Protein AF-A0A937YM83-F1 (afdb_monomer_lite)

Radius of gyration: 15.14 Å; chains: 1; bounding box: 35×28×42 Å

Secondary structure (DSSP, 8-state):
--EEEEEE-HHHHHHHHHTTS-S-EEEEEEETT-HHHHHHHHHHTTGGG----EEEEEEE-TT--HHHHHHHHHTTSEEPPGGG-GGGTT---EEE--HHHHHHHHHHHHHHTT-----PPPPHHHHHHHHHHHHTT-----

pLDDT: mean 85.79, std 11.38, range [31.64, 96.25]

Structure (mmCIF, N/CA/C/O backbone):
data_AF-A0A937YM83-F1
#
_entry.id   AF-A0A937YM83-F1
#
loop_
_atom_site.group_PDB
_atom_site.id
_atom_site.type_symbol
_atom_site.label_atom_id
_atom_site.label_alt_id
_atom_site.label_comp_id
_atom_site.label_asym_id
_atom_site.label_entity_id
_atom_site.label_seq_id
_atom_site.pdbx_PDB_ins_code
_atom_site.Cartn_x
_atom_site.Cartn_y
_atom_site.Cartn_z
_atom_site.occupancy
_atom_site.B_iso_or_equiv
_atom_site.auth_seq_id
_atom_site.auth_comp_id
_atom_site.auth_asym_id
_atom_site.auth_atom_id
_atom_site.pdbx_PDB_model_num
ATOM 1 N N . MET A 1 1 ? 15.883 -4.304 9.355 1.00 79.19 1 MET A N 1
ATOM 2 C CA . MET A 1 1 ? 14.728 -4.700 10.192 1.00 79.19 1 MET A CA 1
ATOM 3 C C . MET A 1 1 ? 13.564 -4.880 9.249 1.00 79.19 1 MET A C 1
ATOM 5 O O . MET A 1 1 ? 13.367 -4.012 8.406 1.00 79.19 1 MET A O 1
ATOM 9 N N . ARG A 1 2 ? 12.832 -5.985 9.374 1.00 91.75 2 ARG A N 1
ATOM 10 C CA . ARG A 1 2 ? 11.740 -6.315 8.464 1.00 91.75 2 ARG A CA 1
ATOM 11 C C . ARG A 1 2 ? 10.533 -5.419 8.730 1.00 91.75 2 ARG A C 1
ATOM 13 O O . ARG A 1 2 ? 9.979 -5.417 9.830 1.00 91.75 2 ARG A O 1
ATOM 20 N N . GLU A 1 3 ? 10.129 -4.650 7.727 1.00 94.75 3 GLU A N 1
ATOM 21 C CA . GLU A 1 3 ? 9.018 -3.706 7.849 1.00 94.75 3 GLU A CA 1
ATOM 22 C C . GLU A 1 3 ? 7.974 -3.954 6.760 1.00 94.75 3 GLU A C 1
ATOM 24 O O . GLU A 1 3 ? 8.283 -4.000 5.569 1.00 94.75 3 GLU A O 1
ATOM 29 N N . PHE A 1 4 ? 6.712 -4.051 7.165 1.00 94.12 4 PHE A N 1
ATOM 30 C CA . PHE A 1 4 ? 5.590 -3.928 6.251 1.00 94.12 4 PHE A CA 1
ATOM 31 C C . PHE A 1 4 ? 5.479 -2.482 5.801 1.00 94.12 4 PHE A C 1
ATOM 33 O O . PHE A 1 4 ? 5.553 -1.563 6.621 1.00 94.12 4 PHE A O 1
ATOM 40 N N . TYR A 1 5 ? 5.268 -2.282 4.508 1.00 95.19 5 TYR A N 1
ATOM 41 C CA . TYR A 1 5 ? 5.115 -0.962 3.923 1.00 95.19 5 TYR A CA 1
ATOM 42 C C . TYR A 1 5 ? 3.794 -0.840 3.175 1.00 95.19 5 TYR A C 1
ATOM 44 O O . TYR A 1 5 ? 3.280 -1.794 2.592 1.00 95.19 5 TYR A O 1
ATOM 52 N N . VAL A 1 6 ? 3.284 0.387 3.152 1.00 95.69 6 VAL A N 1
ATOM 53 C CA . VAL A 1 6 ? 2.222 0.826 2.253 1.00 95.69 6 VAL A CA 1
ATOM 54 C C . VAL A 1 6 ? 2.788 1.939 1.389 1.00 95.69 6 VAL A C 1
ATOM 56 O O . VAL A 1 6 ? 3.264 2.954 1.904 1.00 95.69 6 VAL A O 1
ATOM 59 N N . ALA A 1 7 ? 2.724 1.746 0.081 1.00 95.19 7 ALA A N 1
ATOM 60 C CA . ALA A 1 7 ? 3.242 2.647 -0.928 1.00 95.19 7 ALA A CA 1
ATOM 61 C C . ALA A 1 7 ? 2.126 3.187 -1.821 1.00 95.19 7 ALA A C 1
ATOM 63 O O . ALA A 1 7 ? 1.120 2.523 -2.083 1.00 95.19 7 ALA A O 1
ATOM 64 N N . PHE A 1 8 ? 2.349 4.388 -2.333 1.00 94.31 8 PHE A N 1
ATOM 65 C CA . PHE A 1 8 ? 1.461 5.082 -3.255 1.00 94.31 8 PHE A CA 1
ATOM 66 C C . PHE A 1 8 ? 2.275 5.659 -4.411 1.00 94.31 8 PHE A C 1
ATOM 68 O O . PHE A 1 8 ? 3.366 6.172 -4.186 1.00 94.31 8 PHE A O 1
ATOM 75 N N . SER A 1 9 ? 1.726 5.626 -5.621 1.00 93.50 9 SER A N 1
ATOM 76 C CA . SER A 1 9 ? 2.277 6.307 -6.798 1.00 93.50 9 SER A CA 1
ATOM 77 C C . SER A 1 9 ? 1.171 7.155 -7.416 1.00 93.50 9 SER A C 1
ATOM 79 O O . SER A 1 9 ? 0.057 6.668 -7.628 1.00 93.50 9 SER A O 1
ATOM 81 N N . LYS A 1 10 ? 1.474 8.421 -7.714 1.00 93.44 10 LYS A N 1
ATOM 82 C CA . LYS A 1 10 ? 0.514 9.327 -8.348 1.00 93.44 10 LYS A CA 1
ATOM 83 C C . LYS A 1 10 ? 0.248 8.853 -9.773 1.00 93.44 10 LYS A C 1
ATOM 85 O O . LYS A 1 10 ? -0.912 8.660 -10.134 1.00 93.44 10 LYS A O 1
ATOM 90 N N . THR A 1 11 ? 1.311 8.566 -10.525 1.00 92.81 11 THR A N 1
ATOM 91 C CA . THR A 1 11 ? 1.219 8.091 -11.910 1.00 92.81 11 THR A CA 1
ATOM 92 C C . THR A 1 11 ? 0.403 6.805 -12.022 1.00 92.81 11 THR A C 1
ATOM 94 O O . THR A 1 11 ? -0.415 6.672 -12.932 1.00 92.81 11 THR A O 1
ATOM 97 N N . LEU A 1 12 ? 0.564 5.870 -11.080 1.00 91.00 12 LEU A N 1
ATOM 98 C CA . LEU A 1 12 ? -0.223 4.639 -11.067 1.00 91.00 12 LEU A CA 1
ATOM 99 C C . LEU A 1 12 ? -1.707 4.903 -10.797 1.00 91.00 12 LEU A C 1
ATOM 101 O O . LEU A 1 12 ? -2.560 4.284 -11.426 1.00 91.00 12 LEU A O 1
ATOM 105 N N . THR A 1 13 ? -2.030 5.805 -9.870 1.00 91.00 13 THR A N 1
ATOM 106 C CA . THR A 1 13 ? -3.431 6.134 -9.565 1.00 91.00 13 THR A CA 1
ATOM 107 C C . THR A 1 13 ? -4.131 6.912 -10.668 1.00 91.00 13 THR A C 1
ATOM 109 O O . THR A 1 13 ? -5.324 6.711 -10.869 1.00 91.00 13 THR A O 1
ATOM 112 N N . GLU A 1 14 ? -3.404 7.758 -11.401 1.00 92.81 14 GLU A N 1
ATOM 113 C CA . GLU A 1 14 ? -3.919 8.437 -12.593 1.00 92.81 14 GLU A CA 1
ATOM 114 C C . GLU A 1 14 ? -4.240 7.411 -13.682 1.00 92.81 14 GLU A C 1
ATOM 116 O O . GLU A 1 14 ? -5.373 7.356 -14.148 1.00 92.81 14 GLU A O 1
ATOM 121 N N . TRP A 1 15 ? -3.307 6.500 -13.973 1.00 91.56 15 TRP A N 1
ATOM 122 C CA . TRP A 1 15 ? -3.560 5.386 -14.891 1.00 91.56 15 TRP A CA 1
ATOM 123 C C . TRP A 1 15 ? -4.741 4.511 -14.443 1.00 91.56 15 TRP A C 1
ATOM 125 O O . TRP A 1 15 ? -5.572 4.114 -15.256 1.00 91.56 15 TRP A O 1
ATOM 135 N N . GLY A 1 16 ? -4.837 4.222 -13.143 1.00 89.62 16 GLY A N 1
ATOM 136 C CA . GLY A 1 16 ? -5.943 3.465 -12.564 1.00 89.62 16 GLY A CA 1
ATOM 137 C C . GLY A 1 16 ? -7.305 4.129 -12.780 1.00 89.62 16 GLY A C 1
ATOM 138 O O . GLY A 1 16 ? -8.300 3.430 -12.957 1.00 89.62 16 GLY A O 1
ATOM 139 N N . ASP A 1 17 ? -7.368 5.459 -12.791 1.00 91.62 17 ASP A N 1
ATOM 140 C CA . ASP A 1 17 ? -8.583 6.200 -13.141 1.00 91.62 17 ASP A CA 1
ATOM 141 C C . ASP A 1 17 ? -8.919 6.060 -14.630 1.00 91.62 17 ASP A C 1
ATOM 143 O O . ASP A 1 17 ? -10.056 5.747 -14.977 1.00 91.62 17 ASP A O 1
ATOM 147 N N . GLU A 1 18 ? -7.914 6.212 -15.498 1.00 90.06 18 GLU A N 1
ATOM 148 C CA . GLU A 1 18 ? -8.064 6.145 -16.958 1.00 90.06 18 GLU A CA 1
ATOM 149 C C . GLU A 1 18 ? -8.598 4.790 -17.440 1.00 90.06 18 GLU A C 1
ATOM 151 O O . GLU A 1 18 ? -9.392 4.734 -18.378 1.00 90.06 18 GLU A O 1
ATOM 156 N N . VAL A 1 19 ? -8.197 3.693 -16.790 1.00 88.25 19 VAL A N 1
ATOM 157 C CA . VAL A 1 19 ? -8.637 2.330 -17.149 1.00 88.25 19 VAL A CA 1
ATOM 158 C C . VAL A 1 19 ? -9.873 1.853 -16.375 1.00 88.25 19 VAL A C 1
ATOM 160 O O . VAL A 1 19 ? -10.246 0.685 -16.473 1.00 88.25 19 VAL A O 1
ATOM 163 N N . GLY A 1 20 ? -10.512 2.724 -15.585 1.00 85.38 20 GLY A N 1
ATOM 164 C CA . GLY A 1 20 ? -11.741 2.403 -14.847 1.00 85.38 20 GLY A CA 1
ATOM 165 C C . GLY A 1 20 ? -11.548 1.557 -13.578 1.00 85.38 20 GLY A C 1
ATOM 166 O O . GLY A 1 20 ? -12.511 0.986 -13.059 1.00 85.38 20 GLY A O 1
ATOM 167 N N . LEU A 1 21 ? -10.326 1.470 -13.040 1.00 86.88 21 LEU A N 1
ATOM 168 C CA . LEU A 1 21 ? -10.032 0.791 -11.773 1.00 86.88 21 LEU A CA 1
ATOM 169 C C . LEU A 1 21 ? -10.478 1.634 -10.570 1.00 86.88 21 LEU A C 1
ATOM 171 O O . LEU A 1 21 ? -11.487 1.322 -9.927 1.00 86.88 21 LEU A O 1
ATOM 175 N N . THR A 1 22 ? -9.667 2.624 -10.195 1.00 87.94 22 THR A N 1
ATOM 176 C CA . THR A 1 22 ? -9.877 3.601 -9.112 1.00 87.94 22 THR A CA 1
ATOM 177 C C . THR A 1 22 ? -8.630 4.485 -8.956 1.00 87.94 22 THR A C 1
ATOM 179 O O . THR A 1 22 ? -7.526 4.064 -9.291 1.00 87.94 22 THR A O 1
ATOM 182 N N . LYS A 1 23 ? -8.788 5.658 -8.327 1.00 89.69 23 LYS A N 1
ATOM 183 C CA . LYS A 1 23 ? -7.686 6.506 -7.828 1.00 89.69 23 LYS A CA 1
ATOM 184 C C . LYS A 1 23 ? -7.082 6.026 -6.507 1.00 89.69 23 LYS A C 1
ATOM 186 O O . LYS A 1 23 ? -6.099 6.587 -6.036 1.00 89.69 23 LYS A O 1
ATOM 191 N N . HIS A 1 24 ? -7.674 5.019 -5.876 1.00 91.62 24 HIS A N 1
ATOM 192 C CA . HIS A 1 24 ? -7.275 4.530 -4.557 1.00 91.62 24 HIS A CA 1
ATOM 193 C C . HIS A 1 24 ? -6.499 3.217 -4.672 1.00 91.62 24 HIS A C 1
ATOM 195 O O . HIS A 1 24 ? -6.902 2.185 -4.131 1.00 91.62 24 HIS A O 1
ATOM 201 N N . LEU A 1 25 ? -5.398 3.267 -5.426 1.00 92.44 25 LEU A N 1
ATOM 202 C CA . LEU A 1 25 ? -4.479 2.147 -5.591 1.00 92.44 25 LEU A CA 1
ATOM 203 C C . LEU A 1 25 ? -3.305 2.290 -4.630 1.00 92.44 25 LEU A C 1
ATOM 205 O O . LEU A 1 25 ? -2.611 3.307 -4.622 1.00 92.44 25 LEU A O 1
ATOM 209 N N . PHE A 1 26 ? -3.082 1.245 -3.842 1.00 93.88 26 PHE A N 1
ATOM 210 C CA . PHE A 1 26 ? -2.002 1.190 -2.867 1.00 93.88 26 PHE A CA 1
ATOM 211 C C . PHE A 1 26 ? -1.262 -0.124 -3.014 1.00 93.88 26 PHE A C 1
ATOM 213 O O . PHE A 1 26 ? -1.877 -1.185 -3.128 1.00 93.88 26 PHE A O 1
ATOM 220 N N . ARG A 1 27 ? 0.065 -0.052 -3.011 1.00 93.50 27 ARG A N 1
ATOM 221 C CA . ARG A 1 27 ? 0.907 -1.242 -2.991 1.00 93.50 27 ARG A CA 1
ATOM 222 C C . ARG A 1 27 ? 1.302 -1.549 -1.562 1.00 93.50 27 ARG A C 1
ATOM 224 O O . ARG A 1 27 ? 1.685 -0.650 -0.821 1.00 93.50 27 ARG A O 1
ATOM 231 N N . VAL A 1 28 ? 1.251 -2.819 -1.204 1.00 94.19 28 VAL A N 1
ATOM 232 C CA . VAL A 1 28 ? 1.749 -3.318 0.071 1.00 94.19 28 VAL A CA 1
ATOM 233 C C . VAL A 1 28 ? 2.798 -4.391 -0.160 1.00 94.19 28 VAL A C 1
ATOM 235 O O . VAL A 1 28 ? 2.820 -5.049 -1.203 1.00 94.19 28 VAL A O 1
ATOM 238 N N . GLY A 1 29 ? 3.662 -4.572 0.825 1.00 92.94 29 GLY A N 1
ATOM 239 C CA . GLY A 1 29 ? 4.675 -5.612 0.810 1.00 92.94 29 GLY A CA 1
ATOM 240 C C . GLY A 1 29 ? 5.533 -5.560 2.061 1.00 92.94 29 GLY A C 1
ATOM 241 O O . GLY A 1 29 ? 5.253 -4.807 2.995 1.00 92.94 29 GLY A O 1
ATOM 242 N N . ILE A 1 30 ? 6.591 -6.363 2.055 1.00 93.94 30 ILE A N 1
ATOM 243 C CA . ILE A 1 30 ? 7.585 -6.400 3.121 1.00 93.94 30 ILE A CA 1
ATOM 244 C C . ILE A 1 30 ? 8.922 -5.933 2.559 1.00 93.94 30 ILE A C 1
ATOM 246 O O . ILE A 1 30 ? 9.351 -6.397 1.504 1.00 93.94 30 ILE A O 1
ATOM 250 N N . GLY A 1 31 ? 9.559 -4.995 3.252 1.00 93.62 31 GLY A N 1
ATOM 251 C CA . GLY A 1 31 ? 10.953 -4.639 3.042 1.00 93.62 31 GLY A CA 1
ATOM 252 C C . GLY A 1 31 ? 11.816 -5.401 4.035 1.00 93.62 31 GLY A C 1
ATOM 253 O O . GLY A 1 31 ? 11.788 -5.087 5.224 1.00 93.62 31 GLY A O 1
ATOM 254 N N . GLU A 1 32 ? 12.577 -6.386 3.560 1.00 90.88 32 GLU A N 1
ATOM 255 C CA . GLU A 1 32 ? 13.480 -7.193 4.399 1.00 90.88 32 GLU A CA 1
ATOM 256 C C . GLU A 1 32 ? 14.559 -6.319 5.067 1.00 90.88 32 GLU A C 1
ATOM 258 O O . GLU A 1 32 ? 14.853 -6.439 6.260 1.00 90.88 32 GLU A O 1
ATOM 263 N N . GLU A 1 33 ? 15.073 -5.342 4.321 1.00 91.38 33 GLU A N 1
ATOM 264 C CA . GLU A 1 33 ? 16.062 -4.364 4.790 1.00 91.38 33 GLU A CA 1
ATOM 265 C C . GLU A 1 33 ? 15.419 -3.084 5.355 1.00 91.38 33 GLU A C 1
ATOM 267 O O . GLU A 1 33 ? 16.111 -2.190 5.840 1.00 91.38 33 GLU A O 1
ATOM 272 N N . GLY A 1 34 ? 14.085 -3.015 5.358 1.00 93.25 34 GLY A N 1
ATOM 273 C CA . GLY A 1 34 ? 13.294 -1.874 5.810 1.00 93.25 34 GLY A CA 1
ATOM 274 C C . GLY A 1 34 ? 12.400 -1.297 4.714 1.00 93.25 34 GLY A C 1
ATOM 275 O O . GLY A 1 34 ? 12.615 -1.482 3.514 1.00 93.25 34 GLY A O 1
ATOM 276 N N . ALA A 1 35 ? 11.373 -0.562 5.134 1.00 94.00 35 ALA A N 1
ATOM 277 C CA . ALA A 1 35 ? 10.361 -0.012 4.241 1.00 94.00 35 ALA A CA 1
ATOM 278 C C . ALA A 1 35 ? 10.935 1.059 3.305 1.00 94.00 35 ALA A C 1
ATOM 280 O O . ALA A 1 35 ? 10.523 1.141 2.156 1.00 94.00 35 ALA A O 1
ATOM 281 N N . ALA A 1 36 ? 11.885 1.874 3.771 1.00 94.44 36 ALA A N 1
ATOM 282 C CA . ALA A 1 36 ? 12.503 2.911 2.942 1.00 94.44 36 ALA A CA 1
ATOM 283 C C . ALA A 1 36 ? 13.311 2.304 1.783 1.00 94.44 36 ALA A C 1
ATOM 285 O O . ALA A 1 36 ? 13.057 2.650 0.632 1.00 94.44 36 ALA A O 1
ATOM 286 N N . ALA A 1 37 ? 14.181 1.332 2.083 1.00 94.44 37 ALA A N 1
ATOM 287 C CA . ALA A 1 37 ? 14.976 0.616 1.086 1.00 94.44 37 ALA A CA 1
ATOM 288 C C . ALA A 1 37 ? 14.088 -0.088 0.048 1.00 94.44 37 ALA A C 1
ATOM 290 O O . ALA A 1 37 ? 14.361 -0.034 -1.149 1.00 94.44 37 ALA A O 1
ATOM 291 N N . ALA A 1 38 ? 12.967 -0.677 0.484 1.00 93.19 38 ALA A N 1
ATOM 292 C CA . ALA A 1 38 ? 12.001 -1.271 -0.435 1.00 93.19 38 ALA A CA 1
ATOM 293 C C . ALA A 1 38 ? 11.436 -0.241 -1.425 1.00 93.19 38 ALA A C 1
ATOM 295 O O . ALA A 1 38 ? 11.365 -0.522 -2.615 1.00 93.19 38 ALA A O 1
ATOM 296 N N . ILE A 1 39 ? 11.063 0.958 -0.965 1.00 95.00 39 ILE A N 1
ATOM 297 C CA . ILE A 1 39 ? 10.528 2.022 -1.832 1.00 95.00 39 ILE A CA 1
ATOM 298 C C . ILE A 1 39 ? 11.589 2.548 -2.801 1.00 95.00 39 ILE A C 1
ATOM 300 O O . ILE A 1 39 ? 11.276 2.798 -3.964 1.00 95.00 39 ILE A O 1
ATOM 304 N N . GLU A 1 40 ? 12.836 2.688 -2.352 1.00 94.56 40 GLU A N 1
ATOM 305 C CA . GLU A 1 40 ? 13.950 3.049 -3.234 1.00 94.56 40 GLU A CA 1
ATOM 306 C C . GLU A 1 40 ? 14.152 2.001 -4.330 1.00 94.56 40 GLU A C 1
ATOM 308 O O . GLU A 1 40 ? 14.241 2.370 -5.502 1.00 94.56 40 GLU A O 1
ATOM 313 N N . ALA A 1 41 ? 14.115 0.711 -3.984 1.00 92.19 41 ALA A N 1
ATOM 314 C C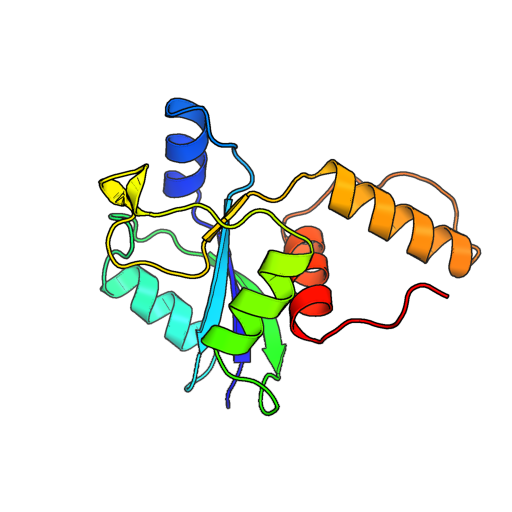A . ALA A 1 41 ? 14.165 -0.374 -4.959 1.00 92.19 41 ALA A CA 1
ATOM 315 C C . ALA A 1 41 ? 12.988 -0.307 -5.949 1.00 92.19 41 ALA A C 1
ATOM 317 O O . ALA A 1 41 ? 13.204 -0.397 -7.156 1.00 92.19 41 ALA A O 1
ATOM 318 N N . LEU A 1 42 ? 11.758 -0.040 -5.478 1.00 91.50 42 LEU A N 1
ATOM 319 C CA . LEU A 1 42 ? 10.596 0.123 -6.366 1.00 91.50 42 LEU A CA 1
ATOM 320 C C . LEU A 1 42 ? 10.800 1.232 -7.402 1.00 91.50 42 LEU A C 1
ATOM 322 O O . LEU A 1 42 ? 10.403 1.070 -8.558 1.00 91.50 42 LEU A O 1
ATOM 326 N N . ASN A 1 43 ? 11.390 2.351 -6.982 1.00 93.56 43 ASN A N 1
ATOM 327 C CA . ASN A 1 43 ? 11.657 3.489 -7.854 1.00 93.56 43 ASN A CA 1
ATOM 328 C C . ASN A 1 43 ? 12.811 3.212 -8.819 1.00 93.56 43 ASN A C 1
ATOM 330 O O . ASN A 1 43 ? 12.688 3.501 -10.009 1.00 93.56 43 ASN A O 1
ATOM 334 N N . ALA A 1 44 ? 13.897 2.603 -8.338 1.00 92.88 44 ALA A N 1
ATOM 335 C CA . ALA A 1 44 ? 15.054 2.243 -9.153 1.00 92.88 44 ALA A CA 1
ATOM 336 C C . ALA A 1 44 ? 14.694 1.226 -10.249 1.00 92.88 44 ALA A C 1
ATOM 338 O O . ALA A 1 44 ? 15.089 1.382 -11.403 1.00 92.88 44 ALA A O 1
ATOM 339 N N . GLU A 1 45 ? 13.879 0.225 -9.913 1.00 89.38 45 GLU A N 1
ATOM 340 C CA . GLU A 1 45 ? 13.385 -0.789 -10.851 1.00 89.38 45 GLU A CA 1
ATOM 341 C C . GLU A 1 45 ? 12.281 -0.267 -11.781 1.00 89.38 45 GLU A C 1
ATOM 343 O O . GLU A 1 45 ? 11.829 -0.988 -12.673 1.00 89.38 45 GLU A O 1
ATOM 348 N N . ARG A 1 46 ? 11.810 0.972 -11.571 1.00 87.12 46 ARG A N 1
ATOM 349 C CA . ARG A 1 46 ? 10.632 1.544 -12.240 1.00 87.12 46 ARG A CA 1
ATOM 350 C C . ARG A 1 46 ? 9.438 0.592 -12.187 1.00 87.12 46 ARG A C 1
ATOM 352 O O . ARG A 1 46 ? 8.776 0.333 -13.197 1.00 87.12 46 ARG A O 1
ATOM 359 N N . SER A 1 47 ? 9.188 0.015 -11.017 1.00 80.25 47 SER A N 1
ATOM 360 C CA . SER A 1 47 ? 8.175 -1.019 -10.835 1.00 80.25 47 SER A CA 1
ATOM 361 C C . SER A 1 47 ? 6.799 -0.511 -11.296 1.00 80.25 47 SER A C 1
ATOM 363 O O . SER A 1 47 ? 6.390 0.576 -10.901 1.00 80.25 47 SER A O 1
ATOM 365 N N . LEU A 1 48 ? 6.079 -1.273 -12.136 1.00 76.50 48 LEU A N 1
ATOM 366 C CA . LEU A 1 48 ? 4.847 -0.854 -12.852 1.00 76.50 48 LEU A CA 1
ATOM 367 C C . LEU A 1 48 ? 5.029 0.258 -13.908 1.00 76.50 48 LEU A C 1
ATOM 369 O O . LEU A 1 48 ? 4.071 0.930 -14.316 1.00 76.50 48 LEU A O 1
ATOM 373 N N . GLY A 1 49 ? 6.261 0.450 -14.376 1.00 81.69 49 GLY A N 1
ATOM 374 C CA . GLY A 1 49 ? 6.627 1.525 -15.294 1.00 81.69 49 GLY A CA 1
ATOM 375 C C . GLY A 1 49 ? 6.585 2.906 -14.640 1.00 81.69 49 GLY A C 1
ATOM 376 O O . GLY A 1 49 ? 6.528 3.903 -15.359 1.00 81.69 49 GLY A O 1
ATOM 377 N N . VAL A 1 50 ? 6.572 2.966 -13.304 1.00 88.50 50 VAL A N 1
ATOM 378 C CA . VAL A 1 50 ? 6.542 4.204 -12.520 1.00 88.50 50 VAL A CA 1
ATOM 379 C C . VAL A 1 50 ? 7.682 4.213 -11.505 1.00 88.50 50 VAL A C 1
ATOM 381 O O . VAL A 1 50 ? 8.109 3.169 -11.018 1.00 88.50 50 VAL A O 1
ATOM 384 N N . ASP A 1 51 ? 8.181 5.403 -11.215 1.00 92.38 51 ASP A N 1
ATOM 385 C CA . ASP A 1 51 ? 9.346 5.699 -10.376 1.00 92.38 51 ASP A CA 1
ATOM 386 C C . ASP A 1 51 ? 9.034 6.778 -9.324 1.00 92.38 51 ASP A C 1
ATOM 388 O O . ASP A 1 51 ? 9.929 7.365 -8.719 1.00 92.38 51 ASP A O 1
ATOM 392 N N . ASP A 1 52 ? 7.746 7.044 -9.107 1.00 94.31 52 ASP A N 1
ATOM 393 C CA . ASP A 1 52 ? 7.223 8.036 -8.174 1.00 94.31 52 ASP A CA 1
ATOM 394 C C . ASP A 1 52 ? 6.583 7.390 -6.932 1.00 94.31 52 ASP A C 1
ATOM 396 O O . ASP A 1 52 ? 5.698 7.978 -6.300 1.00 94.31 52 ASP A O 1
ATOM 400 N N . TRP A 1 53 ? 7.014 6.177 -6.567 1.00 94.81 53 TRP A N 1
ATOM 401 C CA . TRP A 1 53 ? 6.559 5.490 -5.364 1.00 94.81 53 TRP A CA 1
ATOM 402 C C . TRP A 1 53 ? 6.955 6.267 -4.113 1.00 94.81 53 TRP A C 1
ATOM 404 O O . TRP A 1 53 ? 8.114 6.627 -3.895 1.00 94.81 53 TRP A O 1
ATOM 414 N N . LYS A 1 54 ? 5.967 6.481 -3.248 1.00 95.12 54 LYS A N 1
ATOM 415 C CA . LYS A 1 54 ? 6.094 7.172 -1.969 1.00 95.12 54 LYS A CA 1
ATOM 416 C C . LYS A 1 54 ? 5.662 6.256 -0.844 1.00 95.12 54 LYS A C 1
ATOM 418 O O . LYS A 1 54 ? 4.589 5.653 -0.905 1.00 95.12 54 LYS A O 1
ATOM 423 N N . LEU A 1 55 ? 6.473 6.212 0.210 1.00 96.25 55 LEU A N 1
ATOM 424 C CA . LEU A 1 55 ? 6.103 5.554 1.453 1.00 96.25 55 LEU A CA 1
ATOM 425 C C . LEU A 1 55 ? 4.983 6.339 2.137 1.00 96.25 55 LEU A C 1
ATOM 427 O O . LEU A 1 55 ? 5.143 7.516 2.455 1.00 96.25 55 LEU A O 1
ATOM 431 N N . ILE A 1 56 ? 3.858 5.681 2.389 1.00 95.06 56 ILE A N 1
ATOM 432 C CA . ILE A 1 56 ? 2.714 6.273 3.087 1.00 95.06 56 ILE A CA 1
ATOM 433 C C . ILE A 1 56 ? 2.756 5.926 4.570 1.00 95.06 56 ILE A C 1
ATOM 435 O O . ILE A 1 56 ? 2.642 6.797 5.441 1.00 95.06 56 ILE A O 1
ATOM 439 N N . ARG A 1 57 ? 2.925 4.635 4.852 1.00 94.94 57 ARG A N 1
ATOM 440 C CA . ARG A 1 57 ? 3.006 4.082 6.199 1.00 94.94 57 ARG A CA 1
ATOM 441 C C . ARG A 1 57 ? 3.906 2.862 6.218 1.00 94.94 57 ARG A C 1
ATOM 443 O O . ARG A 1 57 ? 4.086 2.197 5.200 1.00 94.94 57 ARG A O 1
ATOM 450 N N . LYS A 1 58 ? 4.444 2.578 7.398 1.00 95.12 58 LYS A N 1
ATOM 451 C CA . LYS A 1 58 ? 5.240 1.390 7.668 1.00 95.12 58 LYS A CA 1
ATOM 452 C C . LYS A 1 58 ? 4.952 0.850 9.059 1.00 95.12 58 LYS A C 1
ATOM 454 O O . LYS A 1 58 ? 4.537 1.608 9.934 1.00 95.12 58 LYS A O 1
ATOM 459 N N . ALA A 1 59 ? 5.198 -0.435 9.259 1.00 93.69 59 ALA A N 1
ATOM 460 C CA . ALA A 1 59 ? 5.116 -1.065 10.564 1.00 93.69 59 ALA A CA 1
ATOM 461 C C . ALA A 1 59 ? 6.101 -2.236 10.683 1.00 93.69 59 ALA A C 1
ATOM 463 O O . ALA A 1 59 ? 6.393 -2.871 9.671 1.00 93.69 59 ALA A O 1
ATOM 464 N N . PRO A 1 60 ? 6.562 -2.572 11.901 1.00 92.75 60 PRO A N 1
ATOM 465 C CA . PRO A 1 60 ? 7.306 -3.806 12.138 1.00 92.75 60 PRO A CA 1
ATOM 466 C C . PRO A 1 60 ? 6.497 -5.020 11.674 1.00 92.75 60 PRO A C 1
ATOM 468 O O . PRO A 1 60 ? 5.283 -5.069 11.911 1.00 92.75 60 PRO A O 1
ATOM 471 N N . ALA A 1 61 ? 7.167 -5.956 11.005 1.00 90.69 61 ALA A N 1
ATOM 472 C CA . ALA A 1 61 ? 6.554 -7.140 10.408 1.00 90.69 61 ALA A CA 1
ATOM 473 C C . ALA A 1 61 ? 7.467 -8.365 10.527 1.00 90.69 61 ALA A C 1
ATOM 475 O O . ALA A 1 61 ? 7.713 -9.081 9.563 1.00 90.69 61 ALA A O 1
ATOM 476 N N . GLU A 1 62 ? 8.010 -8.584 11.721 1.00 86.06 62 GLU A N 1
ATOM 477 C CA . GLU A 1 62 ? 8.894 -9.724 11.991 1.00 86.06 62 GLU A CA 1
ATOM 478 C C . GLU A 1 62 ? 8.121 -11.056 12.039 1.00 86.06 62 GLU A C 1
ATOM 480 O O . GLU A 1 62 ? 8.705 -12.115 11.849 1.00 86.06 62 GLU A O 1
ATOM 485 N N . GLU A 1 63 ? 6.800 -10.996 12.230 1.00 85.62 63 GLU A N 1
ATOM 486 C CA . GLU A 1 63 ? 5.931 -12.148 12.510 1.00 85.62 63 GLU A CA 1
ATOM 487 C C . GLU A 1 63 ? 5.224 -12.739 11.279 1.00 85.62 63 GLU A C 1
ATOM 489 O O . GLU A 1 63 ? 4.485 -13.711 11.410 1.00 85.62 63 GLU A O 1
ATOM 494 N N . PHE A 1 64 ? 5.371 -12.135 10.098 1.00 85.81 64 PHE A N 1
ATOM 495 C CA . PHE A 1 64 ? 4.709 -12.597 8.875 1.00 85.81 64 PHE A CA 1
ATOM 496 C C . PHE A 1 64 ? 5.487 -12.179 7.635 1.00 85.81 64 PHE A C 1
ATOM 498 O O . PHE A 1 64 ? 6.168 -11.151 7.629 1.00 85.81 64 PHE A O 1
ATOM 505 N N . ASP A 1 65 ? 5.384 -12.969 6.571 1.00 89.12 65 ASP A N 1
ATOM 506 C CA . ASP A 1 65 ? 6.009 -12.657 5.292 1.00 89.12 65 ASP A CA 1
ATOM 507 C C . ASP A 1 65 ? 5.139 -11.845 4.324 1.00 89.12 65 ASP A C 1
ATOM 509 O O . ASP A 1 65 ? 4.011 -11.443 4.618 1.00 89.12 65 ASP A O 1
ATOM 513 N N . ALA A 1 66 ? 5.708 -11.530 3.156 1.00 86.56 66 ALA A N 1
ATOM 514 C CA . ALA A 1 66 ? 5.026 -10.736 2.143 1.00 86.56 66 ALA A CA 1
ATOM 515 C C . ALA A 1 66 ? 3.794 -11.441 1.571 1.00 86.56 66 ALA A C 1
ATOM 517 O O . ALA A 1 66 ? 2.796 -10.774 1.298 1.00 86.56 66 ALA A O 1
ATOM 518 N N . ALA A 1 67 ? 3.843 -12.761 1.388 1.00 88.81 67 ALA A N 1
ATOM 519 C CA . ALA A 1 67 ? 2.715 -13.519 0.867 1.00 88.81 67 ALA A CA 1
ATOM 520 C C . ALA A 1 67 ? 1.582 -13.571 1.899 1.00 88.81 67 ALA A C 1
ATOM 522 O O . ALA A 1 67 ? 0.438 -13.268 1.556 1.00 88.81 67 ALA A O 1
ATOM 523 N N . GLU A 1 68 ? 1.908 -13.840 3.164 1.00 89.75 68 GLU A N 1
ATOM 524 C CA . GLU A 1 68 ? 0.955 -13.831 4.273 1.00 89.75 68 GLU A CA 1
ATOM 525 C C . GLU A 1 68 ? 0.318 -12.453 4.468 1.00 89.75 68 GLU A C 1
ATOM 527 O O . GLU A 1 68 ? -0.900 -12.344 4.625 1.00 89.75 68 GLU A O 1
ATOM 532 N N . ALA A 1 69 ? 1.115 -11.380 4.427 1.00 88.69 69 ALA A N 1
ATOM 533 C CA . ALA A 1 69 ? 0.605 -10.020 4.561 1.00 88.69 69 ALA A CA 1
ATOM 534 C C . ALA A 1 69 ? -0.401 -9.686 3.451 1.00 88.69 69 ALA A C 1
ATOM 536 O O . ALA A 1 69 ? -1.476 -9.148 3.722 1.00 88.69 69 ALA A O 1
ATOM 537 N N . ILE A 1 70 ? -0.065 -10.029 2.203 1.00 90.69 70 ILE A N 1
ATOM 538 C CA . ILE A 1 70 ? -0.941 -9.824 1.046 1.00 90.69 70 ILE A CA 1
ATOM 539 C C . ILE A 1 70 ? -2.224 -10.641 1.202 1.00 90.69 70 ILE A C 1
ATOM 541 O O . ILE A 1 70 ? -3.304 -10.101 0.979 1.00 90.69 70 ILE A O 1
ATOM 545 N N . GLU A 1 71 ? -2.137 -11.905 1.617 1.00 90.81 71 GLU A N 1
ATOM 546 C CA . GLU A 1 71 ? -3.318 -12.746 1.822 1.00 90.81 71 GLU A CA 1
ATOM 547 C C . GLU A 1 71 ? -4.247 -12.160 2.893 1.00 90.81 71 GLU A C 1
ATOM 549 O O . GLU A 1 71 ? -5.452 -12.031 2.671 1.00 90.81 71 GLU A O 1
ATOM 554 N N . ARG A 1 72 ? -3.698 -11.734 4.037 1.00 90.62 72 ARG A N 1
ATOM 555 C CA . ARG A 1 72 ? -4.478 -11.133 5.131 1.00 90.62 72 ARG A CA 1
ATOM 556 C C . ARG A 1 72 ? -5.194 -9.860 4.688 1.00 90.62 72 ARG A C 1
ATOM 558 O O . ARG A 1 72 ? -6.381 -9.703 4.970 1.00 90.62 72 ARG A O 1
ATOM 565 N N . VAL A 1 73 ? -4.512 -8.987 3.944 1.00 89.88 73 VAL A N 1
ATOM 566 C CA . VAL A 1 73 ? -5.130 -7.779 3.373 1.00 89.88 73 VAL A CA 1
ATOM 567 C C . VAL A 1 73 ? -6.199 -8.150 2.337 1.00 89.88 73 VAL A C 1
ATOM 569 O O . VAL A 1 73 ? -7.283 -7.567 2.345 1.00 89.88 73 VAL A O 1
ATOM 572 N N . ALA A 1 74 ? -5.957 -9.167 1.505 1.00 90.00 74 ALA A N 1
ATOM 573 C CA . ALA A 1 74 ? -6.896 -9.631 0.481 1.00 90.00 74 ALA A CA 1
ATOM 574 C C . ALA A 1 74 ? -8.199 -10.230 1.029 1.00 90.00 74 ALA A C 1
ATOM 576 O O . ALA A 1 74 ? -9.198 -10.269 0.314 1.00 90.00 74 ALA A O 1
ATOM 577 N N . ARG A 1 75 ? -8.236 -10.642 2.303 1.00 89.25 75 ARG A N 1
ATOM 578 C CA . ARG A 1 75 ? -9.479 -11.084 2.962 1.00 89.25 75 ARG A CA 1
ATOM 579 C C . ARG A 1 75 ? -10.481 -9.949 3.178 1.00 89.25 75 ARG A C 1
ATOM 581 O O . ARG A 1 75 ? -11.674 -10.217 3.299 1.00 89.25 75 ARG A O 1
ATOM 588 N N . LYS A 1 76 ? -10.015 -8.699 3.275 1.00 86.62 76 LYS A N 1
ATOM 589 C CA . LYS A 1 76 ? -10.862 -7.528 3.568 1.00 86.62 76 LYS A CA 1
ATOM 590 C C . LYS A 1 76 ? -10.877 -6.503 2.427 1.00 86.62 76 LYS A C 1
ATOM 592 O O . LYS A 1 76 ? -11.870 -5.800 2.272 1.00 86.62 76 LYS A O 1
ATOM 597 N N . GLU A 1 77 ? -9.830 -6.447 1.604 1.00 89.12 77 GLU A N 1
ATOM 598 C CA . GLU A 1 77 ? -9.709 -5.519 0.475 1.00 89.12 77 GLU A CA 1
ATOM 599 C C . GLU A 1 77 ? -9.491 -6.228 -0.862 1.00 89.12 77 GLU A C 1
ATOM 601 O O . GLU A 1 77 ? -8.974 -7.341 -0.939 1.00 89.12 77 GLU A O 1
ATOM 606 N N . ARG A 1 78 ? -9.881 -5.566 -1.957 1.00 89.06 78 ARG A N 1
ATOM 607 C CA . ARG A 1 78 ? -9.827 -6.183 -3.285 1.00 89.06 78 ARG A CA 1
ATOM 608 C C . ARG A 1 78 ? -8.421 -6.089 -3.869 1.00 89.06 78 ARG A C 1
ATOM 610 O O . ARG A 1 78 ? -7.970 -5.004 -4.242 1.00 89.06 78 ARG A O 1
ATOM 617 N N . LEU A 1 79 ? -7.762 -7.237 -4.005 1.00 89.44 79 LEU A N 1
ATOM 618 C CA . LEU A 1 79 ? -6.512 -7.357 -4.750 1.00 89.44 79 LEU A CA 1
ATOM 619 C C . LEU A 1 79 ? -6.764 -7.051 -6.235 1.00 89.44 79 LEU A C 1
ATOM 621 O O . LEU A 1 79 ? -7.744 -7.518 -6.823 1.00 89.44 79 LEU A O 1
ATOM 625 N N . VAL A 1 80 ? -5.898 -6.235 -6.832 1.00 88.00 80 VAL A N 1
ATOM 626 C CA . VAL A 1 80 ? -5.892 -6.000 -8.275 1.00 88.00 80 VAL A CA 1
ATOM 627 C C . VAL A 1 80 ? -5.193 -7.176 -8.927 1.00 88.00 80 VAL A C 1
ATOM 629 O O . VAL A 1 80 ? -4.038 -7.463 -8.622 1.00 88.00 80 VAL A O 1
ATOM 632 N N . ASP A 1 81 ? -5.912 -7.844 -9.816 1.00 82.19 81 ASP A N 1
ATOM 633 C CA . ASP A 1 81 ? -5.395 -8.989 -10.542 1.00 82.19 81 ASP A CA 1
ATOM 634 C C . ASP A 1 81 ? -4.519 -8.514 -11.724 1.00 82.19 81 ASP A C 1
ATOM 636 O O . ASP A 1 81 ? -5.017 -7.799 -12.606 1.00 82.19 81 ASP A O 1
ATOM 640 N N . PRO A 1 82 ? -3.220 -8.869 -11.740 1.00 80.88 82 PRO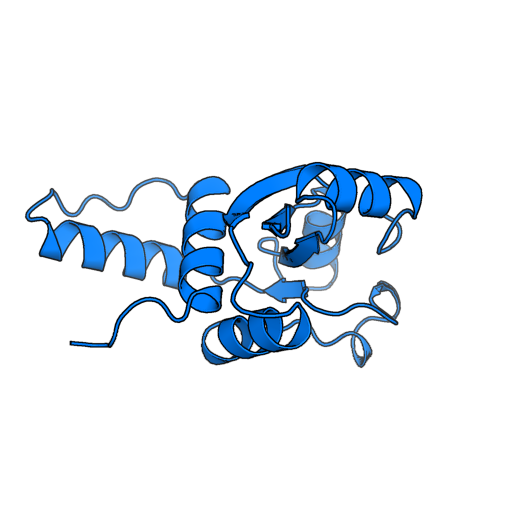 A N 1
ATOM 641 C CA . PRO A 1 82 ? -2.293 -8.506 -12.805 1.00 80.88 82 PRO A CA 1
ATOM 642 C C . PRO A 1 82 ? -2.670 -9.020 -14.195 1.00 80.88 82 PRO A C 1
ATOM 644 O O . PRO A 1 82 ? -2.284 -8.402 -15.186 1.00 80.88 82 PRO A O 1
ATOM 647 N N . ASP A 1 83 ? -3.403 -10.128 -14.296 1.00 81.00 83 ASP A N 1
ATOM 648 C CA . ASP A 1 83 ? -3.685 -10.772 -15.583 1.00 81.00 83 ASP A CA 1
ATOM 649 C C . ASP A 1 83 ? -4.681 -9.964 -16.423 1.00 81.00 83 ASP A C 1
ATOM 651 O O . ASP A 1 83 ? -4.630 -9.985 -17.654 1.00 81.00 83 ASP A O 1
ATOM 655 N N . TYR A 1 84 ? -5.525 -9.162 -15.768 1.00 80.56 84 TYR A N 1
ATOM 656 C CA . TYR A 1 84 ? -6.458 -8.248 -16.433 1.00 80.56 84 TYR A CA 1
ATOM 657 C C . TYR A 1 84 ? -5.784 -6.971 -16.947 1.00 80.56 84 TYR A C 1
ATOM 659 O O . TYR A 1 84 ? -6.370 -6.254 -17.758 1.00 80.56 84 TYR A O 1
ATOM 667 N N . TYR A 1 85 ? -4.561 -6.675 -16.498 1.00 82.12 85 TYR A N 1
ATOM 668 C CA . TYR A 1 85 ? -3.865 -5.434 -16.825 1.00 82.12 85 TYR A CA 1
ATOM 669 C C . TYR A 1 85 ? -2.420 -5.7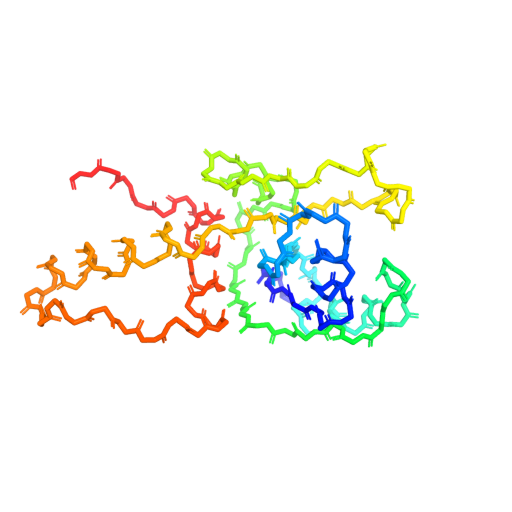25 -17.238 1.00 82.12 85 TYR A C 1
ATOM 671 O O . TYR A 1 85 ? -1.556 -5.880 -16.377 1.00 82.12 85 TYR A O 1
ATOM 679 N N . PRO A 1 86 ? -2.096 -5.701 -18.545 1.00 81.44 86 PRO A N 1
ATOM 680 C CA . PRO A 1 86 ? -0.754 -6.018 -19.042 1.00 81.44 86 PRO A CA 1
ATOM 681 C C . PRO A 1 86 ? 0.380 -5.228 -18.370 1.00 81.44 86 PRO A C 1
ATOM 683 O O . PRO A 1 86 ? 1.480 -5.751 -18.213 1.00 81.44 86 PRO A O 1
ATOM 686 N N . ARG A 1 87 ? 0.099 -3.991 -17.931 1.00 80.19 87 ARG A N 1
ATOM 687 C CA . ARG A 1 87 ? 1.036 -3.112 -17.210 1.00 80.19 87 ARG A CA 1
ATOM 688 C C . ARG A 1 87 ? 1.412 -3.623 -15.809 1.00 80.19 87 ARG A C 1
ATOM 690 O O . ARG A 1 87 ? 2.426 -3.198 -15.267 1.00 80.19 87 ARG A O 1
ATOM 697 N N . LEU A 1 88 ? 0.607 -4.510 -15.225 1.00 80.06 88 LEU A N 1
ATOM 698 C CA . LEU A 1 88 ? 0.769 -5.027 -13.865 1.00 80.06 88 LEU A CA 1
ATOM 699 C C . LEU A 1 88 ? 1.446 -6.404 -13.799 1.00 80.06 88 LEU A C 1
ATOM 701 O O . LEU A 1 88 ? 1.673 -6.909 -12.699 1.00 80.06 88 LEU A O 1
ATOM 705 N N . LYS A 1 89 ? 1.764 -7.019 -14.947 1.00 72.69 89 LYS A N 1
ATOM 706 C CA . LYS A 1 89 ? 2.319 -8.379 -15.016 1.00 72.69 89 LYS A CA 1
ATOM 707 C C . LYS A 1 89 ? 3.540 -8.561 -14.110 1.00 72.69 89 LYS A C 1
ATOM 709 O O . LYS A 1 89 ? 4.461 -7.751 -14.115 1.00 72.69 89 LYS A O 1
ATOM 714 N N . GLY A 1 90 ? 3.548 -9.672 -13.373 1.00 69.94 90 GLY A N 1
ATOM 715 C CA . GLY A 1 90 ? 4.641 -10.053 -12.474 1.00 69.94 90 GLY A CA 1
ATOM 716 C C . GLY A 1 90 ? 4.579 -9.421 -11.083 1.00 69.94 90 GLY A C 1
ATOM 717 O O . GLY A 1 90 ? 5.425 -9.733 -10.248 1.00 69.94 90 GLY A O 1
ATOM 718 N N . LEU A 1 91 ? 3.583 -8.575 -10.800 1.00 73.25 91 LEU A N 1
ATOM 719 C CA . LEU A 1 91 ? 3.465 -7.907 -9.510 1.00 73.25 91 LEU A CA 1
ATOM 720 C C . LEU A 1 91 ? 2.452 -8.572 -8.575 1.00 73.25 91 LEU A C 1
ATOM 722 O O . LEU A 1 91 ? 1.461 -9.153 -9.004 1.00 73.25 91 LEU A O 1
ATOM 726 N N . ARG A 1 92 ? 2.676 -8.428 -7.268 1.00 81.69 92 ARG A N 1
ATOM 727 C CA . ARG A 1 92 ? 1.735 -8.828 -6.215 1.00 81.69 92 ARG A CA 1
ATOM 728 C C . ARG A 1 92 ? 1.567 -7.695 -5.209 1.00 81.69 92 ARG A C 1
ATOM 730 O O . ARG A 1 92 ? 2.432 -6.829 -5.093 1.00 81.69 9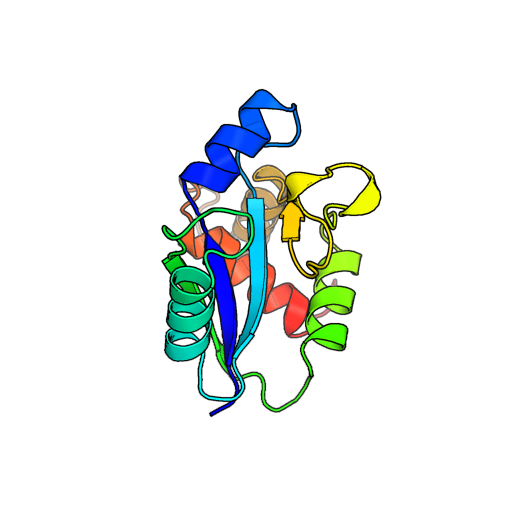2 ARG A O 1
ATOM 737 N N . GLY A 1 93 ? 0.448 -7.710 -4.490 1.00 87.62 93 GLY A N 1
ATOM 738 C CA . GLY A 1 93 ? 0.195 -6.774 -3.393 1.00 87.62 93 GLY A CA 1
ATOM 739 C C . GLY A 1 93 ? -0.294 -5.389 -3.817 1.00 87.62 93 GLY A C 1
ATOM 740 O O . GLY A 1 93 ? -0.142 -4.442 -3.053 1.00 87.62 93 GLY A O 1
ATOM 741 N N . LEU A 1 94 ? -0.877 -5.239 -5.011 1.00 91.62 94 LEU A N 1
ATOM 742 C CA . LEU A 1 94 ? -1.583 -4.013 -5.390 1.00 91.62 94 LEU A CA 1
ATOM 743 C C . LEU A 1 94 ? -3.061 -4.126 -5.008 1.00 91.62 94 LEU A C 1
ATOM 745 O O . LEU A 1 94 ? -3.750 -5.033 -5.466 1.00 91.62 94 LEU A O 1
ATOM 749 N N . PHE A 1 95 ? -3.560 -3.192 -4.208 1.00 92.81 95 PHE A N 1
ATOM 750 C CA . PHE A 1 95 ? -4.922 -3.214 -3.688 1.00 92.81 95 PHE A CA 1
ATOM 751 C C . PHE A 1 95 ? -5.740 -2.028 -4.178 1.00 92.81 95 PHE A C 1
ATOM 753 O O . PHE A 1 95 ? -5.282 -0.883 -4.168 1.00 92.81 95 PHE A O 1
ATOM 760 N N . LYS A 1 96 ? -6.987 -2.320 -4.55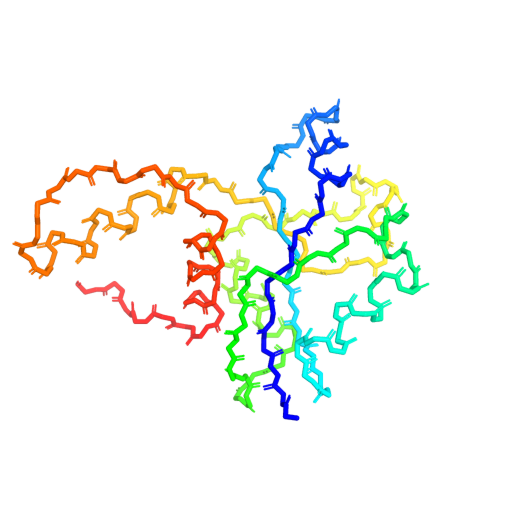6 1.00 92.12 96 LYS A N 1
ATOM 761 C CA . LYS A 1 96 ? -8.048 -1.336 -4.742 1.00 92.12 96 LYS A CA 1
ATOM 762 C C . LYS A 1 96 ? -8.719 -1.123 -3.393 1.00 92.12 96 LYS A C 1
ATOM 764 O O . LYS A 1 96 ? -9.503 -1.965 -2.962 1.00 92.12 96 LYS A O 1
ATOM 769 N N . VAL A 1 97 ? -8.435 0.017 -2.772 1.00 90.56 97 VAL A N 1
ATOM 770 C CA . VAL A 1 97 ? -9.039 0.393 -1.491 1.00 90.56 97 VAL A CA 1
ATOM 771 C C . VAL A 1 97 ? -10.298 1.208 -1.740 1.00 90.56 97 VAL A C 1
ATOM 773 O O . VAL A 1 97 ? -10.288 2.161 -2.519 1.00 90.56 97 VAL A O 1
ATOM 776 N N . LYS A 1 98 ? -11.396 0.862 -1.068 1.00 89.38 98 LYS A N 1
ATOM 777 C CA . LYS A 1 98 ? -12.602 1.699 -1.063 1.00 89.38 98 LYS A CA 1
ATOM 778 C C . LYS A 1 98 ? -12.503 2.727 0.071 1.00 89.38 98 LYS A C 1
ATOM 780 O O . LYS A 1 98 ? -12.482 2.309 1.225 1.00 89.38 98 LYS A O 1
ATOM 785 N N . PRO A 1 99 ? -12.510 4.047 -0.205 1.00 86.75 99 PRO A N 1
ATOM 786 C CA . PRO A 1 99 ? -12.467 5.078 0.840 1.00 86.75 99 PRO A CA 1
ATOM 787 C C . PRO A 1 99 ? -13.523 4.880 1.932 1.00 86.75 99 PRO A C 1
ATOM 789 O O . PRO A 1 99 ? -13.199 4.955 3.111 1.00 86.75 99 PRO A O 1
ATOM 792 N N . GLN A 1 100 ? -14.737 4.491 1.530 1.00 86.69 100 GLN A N 1
ATOM 793 C CA . GLN A 1 100 ? -15.865 4.209 2.422 1.00 86.69 100 GLN A CA 1
ATOM 794 C C . GLN A 1 100 ? -15.541 3.159 3.494 1.00 86.69 100 GLN A C 1
ATOM 796 O O . GLN A 1 100 ? -15.941 3.310 4.642 1.00 86.69 100 GLN A O 1
ATOM 801 N N . ASN A 1 101 ? -14.779 2.110 3.157 1.00 87.50 101 ASN A N 1
ATOM 802 C CA . ASN A 1 101 ? -14.383 1.087 4.130 1.00 87.50 101 ASN A CA 1
ATOM 803 C C . ASN A 1 101 ? -13.466 1.669 5.214 1.00 87.50 101 ASN A C 1
ATOM 805 O O . ASN A 1 101 ? -13.540 1.279 6.381 1.00 87.50 101 ASN A O 1
ATOM 809 N N . VAL A 1 102 ? -12.595 2.597 4.818 1.00 87.19 102 VAL A N 1
ATOM 810 C CA . VAL A 1 102 ? -11.658 3.262 5.723 1.00 87.19 102 VAL A CA 1
ATOM 811 C C . VAL A 1 102 ? -12.402 4.260 6.605 1.00 87.19 102 VAL A C 1
ATOM 813 O O . VAL A 1 102 ? -12.222 4.250 7.820 1.00 87.19 102 VAL A O 1
ATOM 816 N N . GLU A 1 103 ? -13.296 5.056 6.016 1.00 86.31 103 GLU A N 1
ATOM 817 C CA . GLU A 1 103 ? -14.161 6.000 6.732 1.00 86.31 103 GLU A CA 1
ATOM 818 C C . GLU A 1 103 ? -15.029 5.288 7.776 1.00 86.31 103 GLU A C 1
ATOM 820 O O . GLU A 1 103 ? -15.018 5.682 8.942 1.00 86.31 103 GLU A O 1
ATOM 825 N N . HIS A 1 104 ? -15.702 4.193 7.402 1.00 86.31 104 HIS A N 1
ATOM 826 C CA . HIS A 1 104 ? -16.499 3.393 8.335 1.00 86.31 104 HIS A CA 1
ATOM 827 C C . HIS A 1 104 ? -15.663 2.871 9.506 1.00 86.31 104 HIS A C 1
ATOM 829 O O . HIS A 1 104 ? -16.091 2.963 10.654 1.00 86.31 104 HIS A O 1
ATOM 835 N N . ARG A 1 105 ? -14.447 2.373 9.254 1.00 83.81 105 ARG A N 1
ATOM 836 C CA . ARG A 1 105 ? -13.576 1.893 10.336 1.00 83.81 105 ARG A CA 1
ATOM 837 C C . ARG A 1 105 ? -13.157 3.016 11.281 1.00 83.81 105 ARG A C 1
ATOM 839 O O . ARG A 1 105 ? -13.106 2.804 12.491 1.00 83.81 105 ARG A O 1
ATOM 846 N N . ILE A 1 106 ? -12.846 4.197 10.746 1.00 84.38 106 ILE A N 1
ATOM 847 C CA . ILE A 1 106 ? -12.485 5.362 11.562 1.00 84.38 106 ILE A CA 1
ATOM 848 C C . ILE A 1 106 ? -13.671 5.785 12.430 1.00 84.38 106 ILE A C 1
ATOM 850 O O . ILE A 1 106 ? -13.481 6.025 13.620 1.00 84.38 106 ILE A O 1
ATOM 854 N N . LEU A 1 107 ? -14.880 5.835 11.862 1.00 84.81 107 LEU A N 1
ATOM 855 C CA . LEU A 1 107 ? -16.098 6.152 12.609 1.00 84.81 107 LEU A CA 1
ATOM 856 C C . LEU A 1 107 ? -16.342 5.162 13.747 1.00 84.81 107 LEU A C 1
ATOM 858 O O . LEU A 1 107 ? -16.496 5.590 14.885 1.00 84.81 107 LEU A O 1
ATOM 862 N N . VAL A 1 108 ? -16.298 3.854 13.467 1.00 84.75 108 VAL A N 1
ATOM 863 C CA . VAL A 1 108 ? -16.492 2.814 14.490 1.00 84.75 108 VAL A CA 1
ATOM 864 C C . VAL A 1 108 ? -15.459 2.954 15.609 1.00 84.75 108 VAL A C 1
ATOM 866 O O . VAL A 1 108 ? -15.821 2.971 16.782 1.00 84.75 108 VAL A O 1
ATOM 869 N N . ARG A 1 109 ? -14.177 3.143 15.270 1.00 82.19 109 ARG A N 1
ATOM 870 C CA . ARG A 1 109 ? -13.115 3.320 16.272 1.00 82.19 109 ARG A CA 1
ATOM 871 C C . ARG A 1 109 ? -13.345 4.550 17.157 1.00 82.19 109 ARG A C 1
ATOM 873 O O . ARG A 1 109 ? -13.100 4.480 18.357 1.00 82.19 109 ARG A O 1
ATOM 880 N N . ARG A 1 110 ? -13.806 5.663 16.580 1.00 81.50 110 ARG A N 1
ATOM 881 C CA . ARG A 1 110 ? -14.112 6.900 17.319 1.00 81.50 110 ARG A CA 1
ATOM 882 C C . ARG A 1 110 ? -15.337 6.757 18.209 1.00 81.50 110 ARG A C 1
ATOM 884 O O . ARG A 1 110 ? -15.288 7.181 19.359 1.00 81.50 110 ARG A O 1
ATOM 891 N N . ALA A 1 111 ? -16.383 6.102 17.708 1.00 81.88 111 ALA A N 1
ATOM 892 C CA . ALA A 1 111 ? -17.579 5.798 18.483 1.00 81.88 111 ALA A CA 1
ATOM 893 C C . ALA A 1 111 ? -17.238 4.940 19.713 1.00 81.88 111 ALA A C 1
ATOM 895 O O . ALA A 1 111 ? -17.661 5.257 20.821 1.00 81.88 111 ALA A O 1
ATOM 896 N N . MET A 1 112 ? -16.389 3.916 19.552 1.00 81.00 112 MET A N 1
ATOM 897 C CA . MET A 1 112 ? -15.911 3.101 20.679 1.00 81.00 112 MET A CA 1
ATOM 898 C C . MET A 1 112 ? -15.017 3.874 21.661 1.00 81.00 112 MET A C 1
ATOM 900 O O . MET A 1 112 ? -14.988 3.547 22.843 1.00 81.00 112 MET A O 1
ATOM 904 N N . ALA A 1 113 ? -14.305 4.903 21.196 1.00 82.94 113 ALA A N 1
ATOM 905 C CA . ALA A 1 113 ? -13.488 5.779 22.036 1.00 82.94 113 ALA A CA 1
ATOM 906 C C . ALA A 1 113 ? -14.291 6.905 22.723 1.00 82.94 113 ALA A C 1
ATOM 908 O O . ALA A 1 113 ? -13.713 7.685 23.479 1.00 82.94 113 ALA A O 1
ATOM 909 N N . GLY A 1 114 ? -15.603 7.012 22.468 1.00 77.31 114 GLY A N 1
ATOM 910 C CA . GLY A 1 114 ? -16.444 8.097 22.984 1.00 77.31 114 GLY A CA 1
ATOM 911 C C . GLY A 1 114 ? -16.136 9.471 22.373 1.00 77.31 114 GLY A C 1
ATOM 912 O O . GLY A 1 114 ? -16.479 10.497 22.960 1.00 77.31 114 GLY A O 1
ATOM 913 N N . GLU A 1 115 ? -15.468 9.508 21.217 1.00 77.00 115 GLU A N 1
ATOM 914 C CA . GLU A 1 115 ? -15.139 10.736 20.487 1.00 77.00 115 GLU A CA 1
ATOM 915 C C . GLU A 1 115 ? -16.293 11.173 19.562 1.00 77.00 115 GLU A C 1
ATOM 917 O O . GLU A 1 115 ? -17.140 10.370 19.174 1.00 77.00 115 GLU A O 1
ATOM 922 N N . GLN A 1 116 ? -16.323 12.454 19.165 1.00 63.88 116 GLN A N 1
ATOM 923 C CA . GLN A 1 116 ? -17.349 12.970 18.246 1.00 63.88 116 GLN A CA 1
ATOM 924 C C . GLN A 1 116 ? -17.283 12.298 16.860 1.00 63.88 116 GLN A C 1
ATOM 926 O O . GLN A 1 116 ? -16.226 12.240 16.223 1.00 63.88 116 GLN A O 1
ATOM 931 N N . GLU A 1 117 ? -18.445 11.878 16.354 1.00 60.81 117 GLU A N 1
ATOM 932 C CA . GLU A 1 117 ? -18.658 11.186 15.071 1.00 60.81 117 GLU A CA 1
ATOM 933 C C . GLU A 1 117 ? -18.567 12.112 13.840 1.00 60.81 117 GLU A C 1
ATOM 935 O O . GLU A 1 117 ? -19.416 12.104 12.951 1.00 60.81 117 GLU A O 1
ATOM 940 N N . ILE A 1 118 ? -17.528 12.942 13.753 1.00 68.06 118 ILE A N 1
ATOM 941 C CA . ILE A 1 118 ? -17.271 13.715 12.532 1.00 68.06 118 ILE A CA 1
ATOM 942 C C . ILE A 1 118 ? -16.411 12.858 11.606 1.00 68.06 118 ILE A C 1
ATOM 944 O O . ILE A 1 118 ? -15.280 12.520 11.966 1.00 68.06 118 ILE A O 1
ATOM 948 N N . VAL A 1 119 ? -16.918 12.537 10.407 1.00 63.22 119 VAL A N 1
ATOM 949 C CA . VAL A 1 119 ? -16.135 11.883 9.343 1.00 63.22 119 VAL A CA 1
ATOM 950 C C . VAL A 1 119 ? -14.957 12.799 8.995 1.00 63.22 119 VAL A C 1
ATOM 952 O O . VAL A 1 119 ? -15.166 13.888 8.451 1.00 63.22 119 VAL A O 1
ATOM 955 N N . PRO A 1 120 ? -13.710 12.429 9.326 1.00 66.88 120 PRO A N 1
ATOM 956 C CA . PRO A 1 120 ? -12.572 13.255 8.969 1.00 66.88 120 PRO A CA 1
ATOM 957 C C . PRO A 1 120 ? -12.307 13.134 7.467 1.00 66.88 120 PRO A C 1
ATOM 959 O O . PRO A 1 120 ? -12.505 12.080 6.868 1.00 66.88 120 PRO A O 1
ATOM 962 N N . LYS A 1 121 ? -11.781 14.202 6.858 1.00 78.19 121 LYS A N 1
ATOM 963 C CA . LYS A 1 121 ? -11.259 14.137 5.489 1.00 78.19 121 LYS A CA 1
ATOM 964 C C . LYS A 1 121 ? -10.168 13.066 5.419 1.00 78.19 121 LYS A C 1
ATOM 966 O O . LYS A 1 121 ? -9.121 13.232 6.047 1.00 78.19 121 LYS A O 1
ATOM 971 N N . LEU A 1 122 ? -10.412 12.017 4.636 1.00 82.50 122 LEU A N 1
ATOM 972 C CA . LEU A 1 122 ? -9.516 10.874 4.511 1.00 82.50 122 LEU A CA 1
ATOM 973 C C . LEU A 1 122 ? -8.138 11.301 3.984 1.00 82.50 122 LEU A C 1
ATOM 975 O O . LEU A 1 122 ? -8.025 11.909 2.914 1.00 82.50 122 LEU A O 1
ATOM 979 N N . LYS A 1 123 ? -7.080 10.980 4.731 1.00 86.88 123 LYS A N 1
ATOM 980 C CA . LYS A 1 123 ? -5.689 11.189 4.320 1.00 86.88 123 LYS A CA 1
ATOM 981 C C . LYS A 1 123 ? -5.089 9.866 3.829 1.00 86.88 123 LYS A C 1
ATOM 983 O O . LYS A 1 123 ? -5.482 8.800 4.298 1.00 86.88 123 LYS A O 1
ATOM 988 N N . PRO A 1 124 ? -4.066 9.899 2.953 1.00 85.56 124 PRO A N 1
ATOM 989 C CA . PRO A 1 124 ? -3.339 8.688 2.555 1.00 85.56 124 PRO A CA 1
ATOM 990 C C . PRO A 1 124 ? -2.783 7.909 3.755 1.00 85.56 124 PRO A C 1
ATOM 992 O O . PRO A 1 124 ? -2.813 6.685 3.775 1.00 85.56 124 PRO A O 1
ATOM 995 N N . ALA A 1 125 ? -2.340 8.639 4.780 1.00 87.62 125 ALA A N 1
ATOM 996 C CA . ALA A 1 125 ? -1.955 8.117 6.085 1.00 87.62 125 ALA A CA 1
ATOM 997 C C . ALA A 1 125 ? -2.986 7.145 6.683 1.00 87.62 125 ALA A C 1
ATOM 999 O O . ALA A 1 125 ? -2.620 6.035 7.055 1.00 87.62 125 ALA A O 1
ATOM 1000 N N . ASP A 1 126 ? -4.260 7.546 6.708 1.00 89.25 126 ASP A N 1
ATOM 1001 C CA . ASP A 1 126 ? -5.342 6.767 7.311 1.00 89.25 126 ASP A CA 1
ATOM 1002 C C . ASP A 1 126 ? -5.578 5.458 6.542 1.00 89.25 126 ASP A C 1
ATOM 1004 O O . ASP A 1 126 ? -5.823 4.410 7.136 1.00 89.25 126 ASP A O 1
ATOM 1008 N N . ILE A 1 127 ? -5.432 5.497 5.212 1.00 90.31 127 ILE A N 1
ATOM 1009 C CA . ILE A 1 127 ? -5.483 4.302 4.360 1.00 90.31 127 ILE A CA 1
ATOM 1010 C C . ILE A 1 127 ? -4.309 3.367 4.672 1.00 90.31 127 ILE A C 1
ATOM 1012 O O . ILE A 1 127 ? -4.479 2.150 4.740 1.00 90.31 127 ILE A O 1
ATOM 1016 N N . GLY A 1 128 ? -3.117 3.921 4.896 1.00 89.56 128 GLY A N 1
ATOM 1017 C CA . GLY A 1 128 ? -1.956 3.132 5.291 1.00 89.56 128 GLY A CA 1
ATOM 1018 C C . GLY A 1 128 ? -2.155 2.429 6.635 1.00 89.56 128 GLY A C 1
ATOM 1019 O O . GLY A 1 128 ? -1.895 1.231 6.740 1.00 89.56 128 GLY A O 1
ATOM 1020 N N . ASP A 1 129 ? -2.680 3.139 7.632 1.00 90.81 129 ASP A N 1
ATOM 1021 C CA . ASP A 1 129 ? -2.962 2.584 8.961 1.00 90.81 129 ASP A CA 1
ATOM 1022 C C . ASP A 1 129 ? -4.071 1.509 8.897 1.00 90.81 129 ASP A C 1
ATOM 1024 O O . ASP A 1 129 ? -3.998 0.459 9.549 1.00 90.81 129 ASP A O 1
ATOM 1028 N N . TYR A 1 130 ? -5.065 1.712 8.029 1.00 90.94 130 TYR A N 1
ATOM 1029 C CA . TYR A 1 130 ? -6.109 0.736 7.719 1.00 90.94 130 TYR A CA 1
ATOM 1030 C C . TYR A 1 130 ? -5.562 -0.559 7.091 1.00 90.94 130 TYR A C 1
ATOM 1032 O O . TYR A 1 130 ? -5.937 -1.653 7.510 1.00 90.94 130 TYR A O 1
ATOM 1040 N N . LEU A 1 131 ? -4.649 -0.459 6.120 1.00 91.31 131 LEU A N 1
ATOM 1041 C CA . LEU A 1 131 ? -4.042 -1.628 5.471 1.00 91.31 131 LEU A CA 1
ATOM 1042 C C . LEU A 1 131 ? -3.085 -2.381 6.405 1.00 91.31 131 LEU A C 1
ATOM 1044 O O . LEU A 1 131 ? -3.109 -3.611 6.444 1.00 91.31 131 LEU A O 1
ATOM 1048 N N . ILE A 1 132 ? -2.288 -1.659 7.201 1.00 91.62 132 ILE A N 1
ATOM 1049 C CA . ILE A 1 132 ? -1.397 -2.257 8.209 1.00 91.62 132 ILE A CA 1
ATOM 1050 C C . ILE A 1 132 ? -2.192 -3.071 9.218 1.00 91.62 132 ILE A C 1
ATOM 1052 O O . ILE A 1 132 ? -1.811 -4.188 9.559 1.00 91.62 132 ILE A O 1
ATOM 1056 N N . SER A 1 133 ? -3.294 -2.514 9.711 1.00 89.88 133 SER A N 1
ATOM 1057 C CA . SER A 1 133 ? -4.104 -3.206 10.706 1.00 89.88 133 SER A CA 1
ATOM 1058 C C . SER A 1 133 ? -4.751 -4.471 10.141 1.00 89.88 133 SER A C 1
ATOM 1060 O O . SER A 1 133 ? -4.864 -5.439 10.877 1.00 89.88 133 SER A O 1
ATOM 1062 N N . HIS A 1 134 ? -5.074 -4.546 8.847 1.00 89.25 134 HIS A N 1
ATOM 1063 C CA . HIS A 1 134 ? -5.488 -5.816 8.228 1.00 89.25 134 HIS A CA 1
ATOM 1064 C C . HIS A 1 134 ? -4.346 -6.827 8.114 1.00 89.25 134 HIS A C 1
ATOM 1066 O O . HIS A 1 134 ? -4.532 -7.999 8.434 1.00 89.25 134 HIS A O 1
ATOM 1072 N N . ALA A 1 135 ? -3.151 -6.382 7.720 1.00 85.88 135 ALA A N 1
ATOM 1073 C CA . ALA A 1 135 ? -1.974 -7.249 7.629 1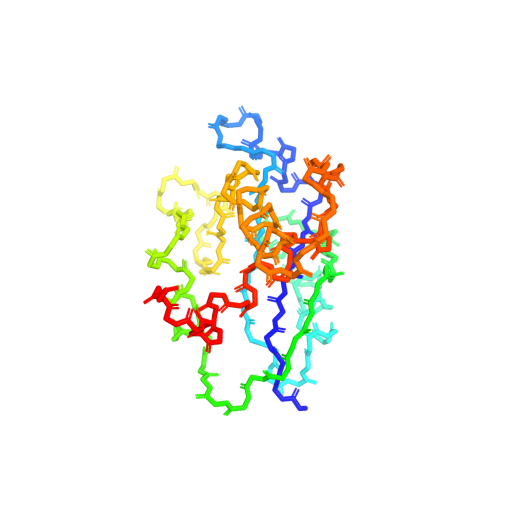.00 85.88 135 ALA A CA 1
ATOM 1074 C C . ALA A 1 135 ? -1.571 -7.837 8.995 1.00 85.88 135 ALA A C 1
ATOM 1076 O O . ALA A 1 135 ? -1.239 -9.018 9.108 1.00 85.88 135 ALA A O 1
ATOM 1077 N N . LYS A 1 136 ? -1.675 -7.039 10.063 1.00 84.31 136 LYS A N 1
ATOM 1078 C CA . LYS A 1 136 ? -1.395 -7.470 11.440 1.00 84.31 136 LYS A CA 1
ATOM 1079 C C . LYS A 1 136 ? -2.474 -8.372 12.049 1.00 84.31 136 LYS A C 1
ATOM 1081 O O . LYS A 1 136 ? -2.323 -8.791 13.188 1.00 84.31 136 LYS A O 1
ATOM 1086 N N . GLY A 1 137 ? -3.543 -8.685 11.312 1.00 70.69 137 GLY A N 1
ATOM 1087 C CA . GLY A 1 137 ? -4.662 -9.467 11.840 1.00 70.69 137 GLY A CA 1
ATOM 1088 C C . GLY A 1 137 ? -5.487 -8.693 12.866 1.00 70.69 137 GLY A C 1
ATOM 1089 O O . GLY A 1 137 ? -6.020 -9.301 13.785 1.00 70.69 137 GLY A O 1
ATOM 1090 N N . GLY A 1 138 ? -5.539 -7.364 12.714 1.00 54.97 138 GLY A N 1
ATOM 1091 C CA . GLY A 1 138 ? -6.165 -6.414 13.621 1.00 54.97 138 GLY A CA 1
ATOM 1092 C C . GLY A 1 138 ? -7.490 -6.931 14.148 1.00 54.97 138 GLY A C 1
ATOM 1093 O O . GLY A 1 138 ? -8.439 -7.065 13.380 1.00 54.97 138 GLY A O 1
ATOM 1094 N N . GLU A 1 139 ? -7.426 -7.234 15.443 1.00 40.12 139 GLU A N 1
ATOM 1095 C CA . GLU A 1 139 ? -8.448 -7.495 16.448 1.00 40.12 139 GLU A CA 1
ATOM 1096 C C . GLU A 1 139 ? -9.862 -7.743 15.922 1.00 40.12 139 GLU A C 1
ATOM 1098 O O . GLU A 1 139 ? -10.487 -6.892 15.291 1.00 40.12 139 GLU A O 1
ATOM 1103 N N . ALA A 1 140 ? -10.313 -8.958 16.235 1.00 35.38 140 ALA A N 1
ATOM 1104 C CA . ALA A 1 140 ? -11.679 -9.442 16.281 1.00 35.38 140 ALA A CA 1
ATOM 1105 C C . ALA A 1 140 ? -12.764 -8.368 16.106 1.00 35.38 140 ALA A C 1
ATOM 1107 O O . ALA A 1 140 ? -12.859 -7.412 16.872 1.00 35.38 140 ALA A O 1
ATOM 1108 N N . GLU A 1 141 ? -13.657 -8.625 15.149 1.00 34.53 141 GLU A N 1
ATOM 1109 C CA . GLU A 1 141 ? -15.078 -8.360 15.361 1.00 34.53 141 GLU A CA 1
ATOM 1110 C C . GLU A 1 141 ? -15.455 -8.826 16.779 1.00 34.53 141 GLU A C 1
ATOM 1112 O O . GLU A 1 141 ? -15.496 -10.028 17.050 1.00 34.53 141 GLU A O 1
ATOM 1117 N N . ALA A 1 142 ? -15.666 -7.866 17.676 1.00 31.64 142 ALA A N 1
ATOM 1118 C CA . ALA A 1 142 ? -16.363 -8.007 18.945 1.00 31.64 142 ALA A CA 1
ATOM 1119 C C . ALA A 1 142 ? -17.219 -6.754 19.142 1.00 31.64 142 ALA A C 1
ATOM 1121 O O . ALA A 1 142 ? -16.674 -5.640 18.956 1.00 31.64 142 ALA A O 1
#

Sequence (142 aa):
MREFYVAFSKTLTEWGDEVGLTKHLFRVGIGEEGAAAAIEALNAERSLGVDDWKLIRKAPAEEFDAAEAIERVARKERLVDPDYYPRLKGLRGLFKVKPQNVEHRILVRRAMAGEQEIVPKLKPADIGDYLISHAKGGEAEA

Foldseek 3Di:
DKKKFKKDAQVVLVVCVVVVRHSQKIAIFIDPVDHVVVLCVCLVVCQLVHNRIDTQDMDDDPPDHGVLLQVLLVVPFPWDDCVVPVSNPPDGRITDDDVVVLQVVVQVVCVVVVHDNDRDDDDSNSVGVVSVCSSVVNDDDD